Protein AF-A0A1E7QZP1-F1 (afdb_monomer_lite)

Structure (mmCIF, N/CA/C/O backbone):
data_AF-A0A1E7QZP1-F1
#
_entry.id   AF-A0A1E7QZP1-F1
#
loop_
_atom_site.group_PDB
_atom_site.id
_atom_site.type_symbol
_atom_site.label_atom_id
_atom_site.label_alt_id
_atom_site.label_comp_id
_atom_site.label_asym_id
_atom_site.label_entity_id
_atom_site.label_seq_id
_atom_site.pdbx_PDB_ins_code
_atom_site.Cartn_x
_atom_site.Cartn_y
_atom_site.Cartn_z
_atom_site.occupancy
_atom_site.B_iso_or_equiv
_atom_site.auth_seq_id
_atom_site.auth_comp_id
_atom_site.auth_asym_id
_atom_site.auth_atom_id
_atom_site.pdbx_PDB_model_num
ATOM 1 N N . MET A 1 1 ? 43.367 -5.588 -36.948 1.00 60.16 1 MET A N 1
ATOM 2 C CA . MET A 1 1 ? 42.132 -5.984 -36.232 1.00 60.16 1 MET A CA 1
ATOM 3 C C . MET A 1 1 ? 41.000 -6.011 -37.238 1.00 60.16 1 MET A C 1
ATOM 5 O O . MET A 1 1 ? 40.718 -4.982 -37.835 1.00 60.16 1 MET A O 1
ATOM 9 N N . ASN A 1 2 ? 40.414 -7.181 -37.489 1.00 71.88 2 ASN A N 1
ATOM 10 C CA . ASN A 1 2 ? 39.374 -7.328 -38.507 1.00 71.88 2 ASN A CA 1
ATOM 11 C C . ASN A 1 2 ? 38.102 -6.623 -38.034 1.00 71.88 2 ASN A C 1
ATOM 13 O O . ASN A 1 2 ? 37.642 -6.881 -36.923 1.00 71.88 2 ASN A O 1
ATOM 17 N N . LEU A 1 3 ? 37.533 -5.763 -38.878 1.00 78.38 3 LEU A N 1
ATOM 18 C CA . LEU A 1 3 ? 36.311 -5.001 -38.598 1.00 78.38 3 LEU A CA 1
ATOM 19 C C . LEU A 1 3 ? 35.171 -5.910 -38.093 1.00 78.38 3 LEU A C 1
ATOM 21 O O . LEU A 1 3 ? 34.467 -5.581 -37.145 1.00 78.38 3 LEU A O 1
ATOM 25 N N . ILE A 1 4 ? 35.082 -7.117 -38.657 1.00 83.62 4 ILE A N 1
ATOM 26 C CA . ILE A 1 4 ? 34.144 -8.182 -38.270 1.00 83.62 4 ILE A CA 1
ATOM 27 C C . ILE A 1 4 ? 34.339 -8.627 -36.810 1.00 83.62 4 ILE A C 1
ATOM 29 O O . ILE A 1 4 ? 33.367 -8.826 -36.086 1.00 83.62 4 ILE A O 1
ATOM 33 N N . GLY A 1 5 ? 35.588 -8.733 -36.350 1.00 83.50 5 GLY A N 1
ATOM 34 C CA . GLY A 1 5 ? 35.904 -9.097 -34.968 1.00 83.50 5 GLY A CA 1
ATOM 35 C C . GLY A 1 5 ? 35.477 -8.025 -33.964 1.00 83.50 5 GLY A C 1
ATOM 36 O O . GLY A 1 5 ? 35.031 -8.366 -32.875 1.00 83.50 5 GLY A O 1
ATOM 37 N N . VAL A 1 6 ? 35.539 -6.744 -34.347 1.00 85.94 6 VAL A N 1
ATOM 38 C CA . VAL A 1 6 ? 35.094 -5.621 -33.500 1.00 85.94 6 VAL A CA 1
ATOM 39 C C . VAL A 1 6 ? 33.572 -5.615 -33.332 1.00 85.94 6 VAL A C 1
ATOM 41 O O . VAL A 1 6 ? 33.075 -5.404 -32.229 1.00 85.94 6 VAL A O 1
ATOM 44 N N . PHE A 1 7 ? 32.813 -5.904 -34.392 1.00 87.94 7 PHE A N 1
ATOM 45 C CA . PHE A 1 7 ? 31.355 -6.030 -34.283 1.00 87.94 7 PHE A CA 1
ATOM 46 C C . PHE A 1 7 ? 30.940 -7.218 -33.412 1.00 87.94 7 PHE A C 1
ATOM 48 O O . PHE A 1 7 ? 30.011 -7.106 -32.611 1.00 87.94 7 PHE A O 1
ATOM 55 N N . PHE A 1 8 ? 31.653 -8.340 -33.526 1.00 90.12 8 PHE A N 1
ATOM 56 C CA . PHE A 1 8 ? 31.356 -9.537 -32.747 1.00 90.12 8 PHE A CA 1
ATOM 57 C C . PHE A 1 8 ? 31.605 -9.327 -31.246 1.00 90.12 8 PHE A C 1
ATOM 59 O O . PHE A 1 8 ? 30.784 -9.732 -30.421 1.00 90.12 8 PHE A O 1
ATOM 66 N N . THR A 1 9 ? 32.686 -8.631 -30.873 1.00 88.00 9 THR A N 1
ATOM 67 C CA . THR A 1 9 ? 32.951 -8.297 -29.465 1.00 88.00 9 THR A CA 1
ATOM 68 C C . THR A 1 9 ? 31.942 -7.295 -28.905 1.00 88.00 9 THR A C 1
ATOM 70 O O . THR A 1 9 ? 31.503 -7.461 -27.766 1.00 88.00 9 THR A O 1
ATOM 73 N N . LEU A 1 10 ? 31.508 -6.308 -29.698 1.00 89.44 10 LEU A N 1
ATOM 74 C CA . LEU A 1 10 ? 30.481 -5.347 -29.284 1.00 89.44 10 LEU A CA 1
ATOM 75 C C . LEU A 1 10 ? 29.133 -6.036 -29.012 1.00 89.44 10 LEU A C 1
ATOM 77 O O . LEU A 1 10 ? 28.460 -5.741 -28.024 1.00 89.44 10 LEU A O 1
ATOM 81 N N . PHE A 1 11 ? 28.762 -6.991 -29.867 1.00 91.62 11 PHE A N 1
ATOM 82 C CA . PHE A 1 11 ? 27.526 -7.760 -29.734 1.00 91.62 11 PHE A CA 1
ATOM 83 C C . PHE A 1 11 ? 27.524 -8.637 -28.472 1.00 91.62 11 PHE A C 1
ATOM 85 O O . PHE A 1 11 ? 26.565 -8.611 -27.699 1.00 91.62 11 PHE A O 1
ATOM 92 N N . LEU A 1 12 ? 28.625 -9.349 -28.209 1.00 92.56 12 LEU A N 1
ATOM 93 C CA . LEU A 1 12 ? 28.804 -10.149 -26.990 1.00 92.56 12 LEU A CA 1
ATOM 94 C C . LEU A 1 12 ? 28.765 -9.291 -25.720 1.00 92.56 12 LEU A C 1
ATOM 96 O O . LEU A 1 12 ? 28.095 -9.660 -24.755 1.00 92.56 12 LEU A O 1
ATOM 100 N N . ALA A 1 13 ? 29.416 -8.125 -25.728 1.00 90.88 13 ALA A N 1
ATOM 101 C CA . ALA A 1 13 ? 29.370 -7.192 -24.604 1.00 90.88 13 ALA A CA 1
ATOM 102 C C . ALA A 1 13 ? 27.938 -6.692 -24.329 1.00 90.88 13 ALA A C 1
ATOM 104 O O . ALA A 1 13 ? 27.526 -6.602 -23.171 1.00 90.88 13 ALA A O 1
ATOM 105 N N . CYS A 1 14 ? 27.155 -6.432 -25.381 1.00 88.81 14 CYS A N 1
ATOM 106 C CA . CYS A 1 14 ? 25.761 -6.004 -25.265 1.00 88.81 14 CYS A CA 1
ATOM 107 C C . CYS A 1 14 ? 24.870 -7.102 -24.655 1.00 88.81 14 CYS A C 1
ATOM 109 O O . CYS A 1 14 ? 24.099 -6.836 -23.730 1.00 88.81 14 CYS A O 1
ATOM 111 N N . LEU A 1 15 ? 25.034 -8.356 -25.092 1.00 89.00 15 LEU A N 1
ATOM 112 C CA . LEU A 1 15 ? 24.315 -9.501 -24.522 1.00 89.00 15 LEU A CA 1
ATOM 113 C C . LEU A 1 15 ? 24.643 -9.707 -23.038 1.00 89.00 15 LEU A C 1
ATOM 115 O O . LEU A 1 15 ? 23.729 -9.881 -22.228 1.00 89.00 15 LEU A O 1
ATOM 119 N N . ILE A 1 16 ? 25.922 -9.616 -22.660 1.00 85.50 16 ILE A N 1
ATOM 120 C CA . ILE A 1 16 ? 26.353 -9.725 -21.259 1.00 85.50 16 ILE A CA 1
ATOM 121 C C . ILE A 1 16 ? 25.728 -8.608 -20.415 1.00 85.50 16 ILE A C 1
ATOM 123 O O . ILE A 1 16 ? 25.211 -8.889 -19.333 1.00 85.50 16 ILE A O 1
ATOM 127 N N . LEU A 1 17 ? 25.688 -7.369 -20.922 1.00 82.88 17 LEU A N 1
ATOM 128 C CA . LEU A 1 17 ? 25.011 -6.262 -20.243 1.00 82.88 17 LEU A CA 1
ATOM 129 C C . LEU A 1 17 ? 23.536 -6.599 -19.979 1.00 82.88 17 LEU A C 1
ATOM 131 O O . LEU A 1 17 ? 23.090 -6.554 -18.835 1.00 82.88 17 LEU A O 1
ATOM 135 N N . THR A 1 18 ? 22.784 -7.004 -21.008 1.00 79.38 18 THR A N 1
ATOM 136 C CA . THR A 1 18 ? 21.349 -7.318 -20.852 1.00 79.38 18 THR A CA 1
ATOM 137 C C . THR A 1 18 ? 21.083 -8.462 -19.870 1.00 79.38 18 THR A C 1
ATOM 139 O O . THR A 1 18 ? 20.083 -8.438 -19.152 1.00 79.38 18 THR A O 1
ATOM 142 N N . TYR A 1 19 ? 21.987 -9.442 -19.789 1.00 78.81 19 TYR A N 1
ATOM 143 C CA . TYR A 1 19 ? 21.876 -10.553 -18.849 1.00 78.81 19 TYR A CA 1
ATOM 144 C C . TYR A 1 19 ? 22.140 -10.121 -17.399 1.00 78.81 19 TYR A C 1
ATOM 146 O O . TYR A 1 19 ? 21.420 -10.543 -16.494 1.00 78.81 19 TYR A O 1
ATOM 154 N N . LEU A 1 20 ? 23.119 -9.239 -17.167 1.00 72.19 20 LEU A N 1
ATOM 155 C CA . LEU A 1 20 ? 23.426 -8.711 -15.831 1.00 72.19 20 LEU A CA 1
ATOM 156 C C . LEU A 1 20 ? 22.312 -7.808 -15.277 1.00 72.19 20 LEU A C 1
ATOM 158 O O . LEU A 1 20 ? 22.075 -7.801 -14.071 1.00 72.19 20 LEU A O 1
ATOM 162 N N . PHE A 1 21 ? 21.581 -7.103 -16.144 1.00 67.56 21 PHE A N 1
ATOM 163 C CA . PHE A 1 21 ? 20.418 -6.295 -15.758 1.00 67.56 21 PHE A CA 1
ATOM 164 C C . PHE A 1 21 ? 19.115 -7.101 -15.606 1.00 67.56 21 PHE A C 1
ATOM 166 O O . PHE A 1 21 ? 18.061 -6.514 -15.355 1.00 67.56 21 PHE A O 1
ATOM 173 N N . LYS A 1 22 ? 19.145 -8.439 -15.722 1.00 59.75 22 LYS A N 1
ATOM 174 C CA . LYS A 1 22 ? 17.952 -9.285 -15.576 1.00 59.75 22 LYS A CA 1
ATOM 175 C C . LYS A 1 22 ? 17.524 -9.354 -14.099 1.00 59.75 22 LYS A C 1
ATOM 177 O O . LYS A 1 22 ? 17.975 -10.178 -13.310 1.00 59.75 22 LYS A O 1
ATOM 182 N N . ASP A 1 23 ? 16.659 -8.408 -13.753 1.00 55.34 23 ASP A N 1
ATOM 183 C CA . ASP A 1 23 ? 16.071 -8.081 -12.455 1.00 55.34 23 ASP A CA 1
ATOM 184 C C . ASP A 1 23 ? 15.830 -9.2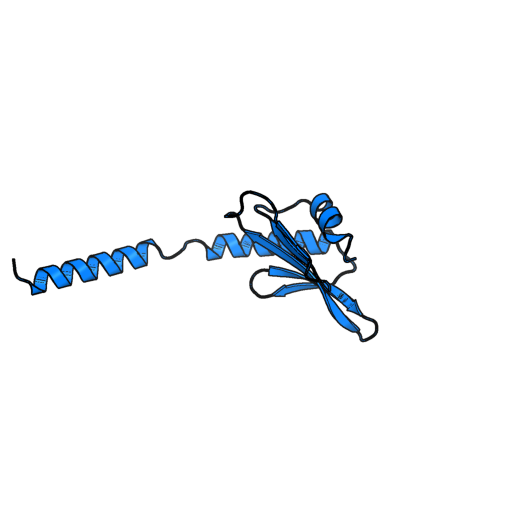58 -11.478 1.00 55.34 23 ASP A C 1
ATOM 186 O O . ASP A 1 23 ? 14.919 -10.071 -11.651 1.00 55.34 23 ASP A O 1
ATOM 190 N N . LYS A 1 24 ? 16.501 -9.220 -10.314 1.00 52.94 24 LYS A N 1
ATOM 191 C CA . LYS A 1 24 ? 16.146 -9.968 -9.079 1.00 52.94 24 LYS A CA 1
ATOM 192 C C . LYS A 1 24 ? 14.850 -9.463 -8.402 1.00 52.94 24 LYS A C 1
ATOM 194 O O . LYS A 1 24 ? 14.578 -9.748 -7.237 1.00 52.94 24 LYS A O 1
ATOM 199 N N . LYS A 1 25 ? 14.050 -8.661 -9.105 1.00 53.19 25 LYS A N 1
ATOM 200 C CA . LYS A 1 25 ? 13.024 -7.771 -8.541 1.00 53.19 25 LYS A CA 1
ATOM 201 C C . LYS A 1 25 ? 11.673 -8.447 -8.299 1.00 53.19 25 LYS A C 1
ATOM 203 O O . LYS A 1 25 ? 10.943 -8.043 -7.397 1.00 53.19 25 LYS A O 1
ATOM 208 N N . LYS A 1 26 ? 11.342 -9.491 -9.069 1.00 52.91 26 LYS A N 1
ATOM 209 C CA . LYS A 1 26 ? 10.029 -10.162 -8.994 1.00 52.91 26 LYS A CA 1
ATOM 210 C C . LYS A 1 26 ? 9.779 -10.872 -7.658 1.00 52.91 26 LYS A C 1
ATOM 212 O O . LYS A 1 26 ? 8.677 -10.771 -7.132 1.00 52.91 26 LYS A O 1
ATOM 217 N N . ILE A 1 27 ? 10.793 -11.526 -7.085 1.00 53.47 27 ILE A N 1
ATOM 218 C CA . ILE A 1 27 ? 10.633 -12.330 -5.858 1.00 53.47 27 ILE A CA 1
ATOM 219 C C . ILE A 1 27 ? 10.352 -11.439 -4.635 1.00 53.47 27 ILE A C 1
ATOM 221 O O . ILE A 1 27 ? 9.421 -11.705 -3.879 1.00 53.47 27 ILE A O 1
ATOM 225 N N . ASN A 1 28 ? 11.093 -10.335 -4.472 1.00 58.09 28 ASN A N 1
ATOM 226 C CA . ASN A 1 28 ? 10.876 -9.398 -3.359 1.00 58.09 28 ASN A CA 1
ATOM 227 C C . ASN A 1 28 ? 9.525 -8.676 -3.449 1.00 58.09 28 ASN A C 1
ATOM 229 O O . ASN A 1 28 ? 8.865 -8.471 -2.432 1.00 58.09 28 ASN A O 1
ATOM 233 N N . LYS A 1 29 ? 9.101 -8.324 -4.666 1.00 60.09 29 LYS A N 1
ATOM 234 C CA . LYS A 1 29 ? 7.827 -7.642 -4.911 1.00 60.09 29 LYS A CA 1
ATOM 235 C C . LYS A 1 29 ? 6.624 -8.523 -4.556 1.00 60.09 29 LYS A C 1
ATOM 237 O O . LYS A 1 29 ? 5.714 -8.081 -3.865 1.00 60.09 29 LYS A O 1
ATOM 242 N N . GLN A 1 30 ? 6.664 -9.800 -4.933 1.00 58.16 30 GLN A N 1
ATOM 243 C CA . GLN A 1 30 ? 5.586 -10.739 -4.625 1.00 58.16 30 GLN A CA 1
ATOM 244 C C . GLN A 1 30 ? 5.417 -10.963 -3.111 1.00 58.16 30 GLN A C 1
ATOM 246 O O . GLN A 1 30 ? 4.293 -11.006 -2.613 1.00 58.16 30 GLN A O 1
ATOM 251 N N . TYR A 1 31 ? 6.518 -11.062 -2.357 1.00 58.56 31 TYR A N 1
ATOM 252 C CA . TYR A 1 31 ? 6.449 -11.203 -0.899 1.00 58.56 31 TYR A CA 1
ATOM 253 C C . TYR A 1 31 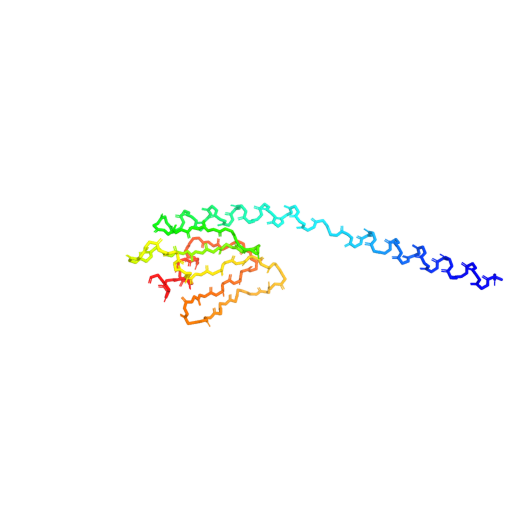? 5.896 -9.938 -0.225 1.00 58.56 31 TYR A C 1
ATOM 255 O O . TYR A 1 31 ? 5.072 -10.034 0.692 1.00 58.56 31 TYR A O 1
ATOM 263 N N . SER A 1 32 ? 6.286 -8.749 -0.708 1.00 65.81 32 SER A N 1
ATOM 264 C CA . SER A 1 32 ? 5.696 -7.502 -0.221 1.00 65.81 32 SER A CA 1
ATOM 265 C C . SER A 1 32 ? 4.195 -7.452 -0.497 1.00 65.81 32 SER A C 1
ATOM 267 O O . SER A 1 32 ? 3.442 -7.156 0.429 1.00 65.81 32 SER A O 1
ATOM 269 N N . ASP A 1 33 ? 3.740 -7.842 -1.689 1.00 68.19 33 ASP A N 1
ATOM 270 C CA . ASP A 1 33 ? 2.324 -7.795 -2.086 1.00 68.19 33 ASP A CA 1
ATOM 271 C C . ASP A 1 33 ? 1.439 -8.684 -1.196 1.00 68.19 33 ASP A C 1
ATOM 273 O O . ASP A 1 33 ? 0.408 -8.230 -0.691 1.00 68.19 33 ASP A O 1
ATOM 277 N N . ILE A 1 34 ? 1.897 -9.901 -0.872 1.00 74.81 34 ILE A N 1
ATOM 278 C CA . ILE A 1 34 ? 1.215 -10.799 0.079 1.00 74.81 34 ILE A CA 1
ATOM 279 C C . ILE A 1 34 ? 1.100 -10.148 1.467 1.00 74.81 34 ILE A C 1
ATOM 281 O O . ILE A 1 34 ? 0.057 -10.238 2.123 1.00 74.81 34 ILE A O 1
ATOM 285 N N . SER A 1 35 ? 2.167 -9.493 1.932 1.00 84.50 35 SER A N 1
ATOM 286 C CA . SER A 1 35 ? 2.189 -8.854 3.253 1.00 84.50 35 SER A CA 1
ATOM 287 C C . SER A 1 35 ? 1.261 -7.634 3.333 1.00 84.50 35 SER A C 1
ATOM 289 O O . SER A 1 35 ? 0.537 -7.475 4.319 1.00 84.50 35 SER A O 1
ATOM 291 N N . ILE A 1 36 ? 1.202 -6.822 2.272 1.00 90.88 36 ILE A N 1
ATOM 292 C CA . ILE A 1 36 ? 0.327 -5.646 2.188 1.00 90.88 36 ILE A CA 1
ATOM 293 C C . ILE A 1 36 ? -1.126 -6.087 2.108 1.00 90.88 36 ILE A C 1
ATOM 295 O O . ILE A 1 36 ? -1.956 -5.557 2.839 1.00 90.88 36 ILE A O 1
ATOM 299 N N . LYS A 1 37 ? -1.451 -7.082 1.277 1.00 93.38 37 LYS A N 1
ATOM 300 C CA . LYS A 1 37 ? -2.822 -7.588 1.172 1.00 93.38 37 LYS A CA 1
ATOM 301 C C . LYS A 1 37 ? -3.372 -8.027 2.521 1.00 93.38 37 LYS A C 1
ATOM 303 O O . LYS A 1 37 ? -4.464 -7.606 2.894 1.00 93.38 37 LYS A O 1
ATOM 308 N N . LYS A 1 38 ? -2.601 -8.820 3.274 1.00 94.19 38 LYS A N 1
ATOM 309 C CA . LYS A 1 38 ? -2.982 -9.257 4.627 1.00 94.19 38 LYS A CA 1
ATOM 310 C C . LYS A 1 38 ? -3.196 -8.073 5.567 1.00 94.19 38 LYS A C 1
ATOM 312 O O . LYS A 1 38 ? -4.153 -8.068 6.340 1.00 94.19 38 LYS A O 1
ATOM 317 N N . LEU A 1 39 ? -2.330 -7.061 5.498 1.00 95.12 39 LEU A N 1
ATOM 318 C CA . LEU A 1 39 ? -2.483 -5.837 6.280 1.00 95.12 39 LEU A CA 1
ATOM 319 C C . LEU A 1 39 ? -3.781 -5.099 5.921 1.00 95.12 39 LEU A C 1
ATOM 321 O O . LEU A 1 39 ? -4.522 -4.722 6.826 1.00 95.12 39 LEU A O 1
ATOM 325 N N . VAL A 1 40 ? -4.073 -4.913 4.633 1.00 95.62 40 VAL A N 1
ATOM 326 C CA . VAL A 1 40 ? -5.280 -4.221 4.152 1.00 95.62 40 VAL A CA 1
ATOM 327 C C . VAL A 1 40 ? -6.539 -4.989 4.558 1.00 95.62 40 VAL A C 1
ATOM 329 O O . VAL A 1 40 ? -7.437 -4.391 5.142 1.00 95.62 40 VAL A O 1
ATOM 332 N N . GLN A 1 41 ? -6.565 -6.313 4.376 1.00 95.94 41 GLN A N 1
ATOM 333 C CA . GLN A 1 41 ? -7.661 -7.186 4.824 1.00 95.94 41 GLN A CA 1
ATOM 334 C C . GLN A 1 41 ? -7.913 -7.077 6.331 1.00 95.94 41 GLN A C 1
ATOM 336 O O . GLN A 1 41 ? -9.050 -6.926 6.765 1.00 95.94 41 GLN A O 1
ATOM 341 N N . LYS A 1 42 ? -6.850 -7.094 7.146 1.00 95.94 42 LYS A N 1
ATOM 342 C CA . LYS A 1 42 ? -6.967 -6.929 8.602 1.00 95.94 42 LYS A CA 1
ATOM 343 C C . LYS A 1 42 ? -7.427 -5.522 8.996 1.00 95.94 42 LYS A C 1
ATOM 345 O O . LYS A 1 42 ? -8.079 -5.348 10.022 1.00 95.94 42 LYS A O 1
ATOM 350 N N . THR A 1 43 ? -7.045 -4.514 8.217 1.00 96.12 43 THR A N 1
ATOM 351 C CA . THR A 1 43 ? -7.367 -3.108 8.491 1.00 96.12 43 THR A CA 1
ATOM 352 C C . THR A 1 43 ? -8.822 -2.784 8.144 1.00 96.12 43 THR A C 1
ATOM 354 O O . THR A 1 43 ? -9.451 -2.023 8.884 1.00 96.12 43 THR A O 1
ATOM 357 N N . PHE A 1 44 ? -9.353 -3.391 7.078 1.00 95.50 44 PHE A N 1
ATOM 358 C CA . PHE A 1 44 ? -10.695 -3.166 6.536 1.00 95.50 44 PHE A CA 1
ATOM 359 C C . PHE A 1 44 ? -11.460 -4.496 6.375 1.00 95.50 44 PHE A C 1
ATOM 361 O O . PHE A 1 44 ? -11.679 -4.949 5.253 1.00 95.50 44 PHE A O 1
ATOM 368 N N . PRO A 1 45 ? -11.884 -5.140 7.478 1.00 94.38 45 PRO A N 1
ATOM 369 C CA . PRO A 1 45 ? -12.478 -6.481 7.437 1.00 94.38 45 PRO A CA 1
ATOM 370 C C . PRO A 1 45 ? -13.829 -6.551 6.707 1.00 94.38 45 PRO A C 1
ATOM 372 O O . PRO A 1 45 ? -14.179 -7.602 6.184 1.00 94.38 45 PRO A O 1
ATOM 375 N N . ASN A 1 46 ? -14.566 -5.439 6.639 1.00 93.00 46 ASN A N 1
ATOM 376 C CA . ASN A 1 46 ? -15.878 -5.365 5.980 1.00 93.00 46 ASN A CA 1
ATOM 377 C C . ASN A 1 46 ? -15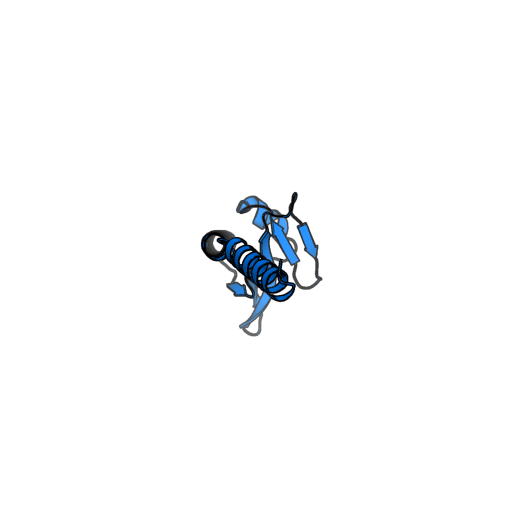.789 -5.068 4.473 1.00 93.00 46 ASN A C 1
ATOM 379 O O . ASN A 1 46 ? -16.806 -4.829 3.834 1.00 93.00 46 ASN A O 1
ATOM 383 N N . HIS A 1 47 ? -14.579 -5.032 3.915 1.00 95.19 47 HIS A N 1
ATOM 384 C CA . HIS A 1 47 ? -14.334 -4.651 2.530 1.00 95.19 47 HIS A CA 1
ATOM 385 C C . HIS A 1 47 ? -13.728 -5.811 1.751 1.00 95.19 47 HIS A C 1
ATOM 387 O O . HIS A 1 47 ? -13.021 -6.667 2.288 1.00 95.19 47 HIS A O 1
ATOM 393 N N . VAL A 1 48 ? -13.956 -5.810 0.443 1.00 94.94 48 VAL A N 1
ATOM 394 C CA . VAL A 1 48 ? -13.373 -6.801 -0.453 1.00 94.94 48 VAL A CA 1
ATOM 395 C C . VAL A 1 48 ? -11.989 -6.333 -0.884 1.00 94.94 48 VAL A C 1
ATOM 397 O O . VAL A 1 48 ? -11.831 -5.262 -1.458 1.00 94.94 48 VAL A O 1
ATOM 400 N N . VAL A 1 49 ? -10.972 -7.158 -0.632 1.00 95.19 49 VAL A N 1
ATOM 401 C CA . VAL A 1 49 ? -9.579 -6.861 -0.995 1.00 95.19 49 VAL A CA 1
ATOM 402 C C . VAL A 1 49 ? -9.113 -7.810 -2.093 1.00 95.19 49 VAL A C 1
ATOM 404 O O . VAL A 1 49 ? -9.106 -9.030 -1.903 1.00 95.19 49 VAL A O 1
ATOM 407 N N . ARG A 1 50 ? -8.694 -7.263 -3.236 1.00 92.19 50 ARG A N 1
ATOM 408 C CA . ARG A 1 50 ? -8.231 -8.023 -4.409 1.00 92.19 50 ARG A CA 1
ATOM 409 C C . ARG A 1 50 ? -6.843 -7.573 -4.849 1.00 92.19 50 ARG A C 1
ATOM 411 O O . ARG A 1 50 ? -6.422 -6.460 -4.568 1.00 92.19 50 ARG A O 1
ATOM 418 N N . GLU A 1 51 ? -6.138 -8.440 -5.561 1.00 90.50 51 GLU A N 1
ATOM 419 C CA . GLU A 1 51 ? -4.912 -8.075 -6.277 1.00 90.50 51 GLU A CA 1
ATOM 420 C C . GLU A 1 51 ? -5.267 -7.824 -7.745 1.00 90.50 51 GLU A C 1
ATOM 422 O O . GLU A 1 51 ? -5.936 -8.651 -8.364 1.00 90.50 51 GLU A O 1
ATOM 427 N N . LYS A 1 52 ? -4.848 -6.686 -8.302 1.00 85.81 52 LYS A N 1
ATOM 428 C CA . LYS A 1 52 ? -5.073 -6.326 -9.711 1.00 85.81 52 LYS A CA 1
ATOM 429 C C . LYS A 1 52 ? -3.881 -5.517 -10.207 1.00 85.81 52 LYS A C 1
ATOM 431 O O . LYS A 1 52 ? -3.521 -4.528 -9.580 1.00 85.81 52 LYS A O 1
ATOM 436 N N . ASN A 1 53 ? -3.269 -5.926 -11.320 1.00 84.69 53 ASN A N 1
ATOM 437 C CA . ASN A 1 53 ? -2.144 -5.216 -11.951 1.00 84.69 53 ASN A CA 1
ATOM 438 C C . ASN A 1 53 ? -1.014 -4.834 -10.969 1.00 84.69 53 ASN A C 1
ATOM 440 O O . ASN A 1 53 ? -0.546 -3.696 -10.979 1.00 84.69 53 ASN A O 1
ATOM 444 N N . GLU A 1 54 ? -0.599 -5.777 -10.114 1.00 82.44 54 GLU A N 1
ATOM 445 C CA . GLU A 1 54 ? 0.450 -5.573 -9.092 1.00 82.44 54 GLU A CA 1
ATOM 446 C C . GLU A 1 54 ? 0.107 -4.498 -8.038 1.00 82.44 54 GLU A C 1
ATOM 448 O O . GLU A 1 54 ? 0.987 -3.830 -7.492 1.00 82.44 54 GLU A O 1
ATOM 453 N N . GLN A 1 55 ? -1.184 -4.293 -7.779 1.00 90.69 55 GLN A N 1
ATOM 454 C CA . GLN A 1 55 ? -1.701 -3.375 -6.767 1.00 90.69 55 GLN A CA 1
ATOM 455 C C . GLN A 1 55 ? -2.742 -4.087 -5.907 1.00 90.69 55 GLN A C 1
ATOM 457 O O . GLN A 1 55 ? -3.418 -5.017 -6.360 1.00 90.69 55 GLN A O 1
ATOM 462 N N . ILE A 1 56 ? -2.890 -3.625 -4.668 1.00 94.81 56 ILE A N 1
ATOM 463 C CA . ILE A 1 56 ? -3.942 -4.086 -3.767 1.00 94.81 56 ILE A CA 1
ATOM 464 C C . ILE A 1 56 ? -5.145 -3.164 -3.922 1.00 94.81 56 ILE A C 1
ATOM 466 O O . ILE A 1 56 ? -5.085 -1.984 -3.595 1.00 94.81 56 ILE A O 1
ATOM 470 N N . MET A 1 57 ? -6.237 -3.709 -4.431 1.00 95.06 57 MET A N 1
ATOM 471 C CA . MET A 1 57 ? -7.495 -3.010 -4.635 1.00 95.06 57 MET A CA 1
ATOM 472 C C . MET A 1 57 ? -8.417 -3.250 -3.438 1.00 95.06 57 MET A C 1
ATOM 474 O O . MET A 1 57 ? -8.675 -4.398 -3.073 1.00 95.06 57 MET A O 1
ATOM 478 N N . LEU A 1 58 ? -8.902 -2.167 -2.839 1.00 96.56 58 LEU A N 1
ATOM 479 C CA . LEU A 1 58 ? -9.926 -2.152 -1.802 1.00 96.56 58 LEU A CA 1
ATOM 480 C C . LEU A 1 58 ? -11.265 -1.778 -2.439 1.00 96.56 58 LEU A C 1
ATOM 482 O O . LEU A 1 58 ? -11.367 -0.748 -3.109 1.00 96.56 58 LEU A O 1
ATOM 486 N N . CYS A 1 59 ? -12.276 -2.605 -2.206 1.00 95.25 59 CYS A N 1
ATOM 487 C CA . CYS A 1 59 ? -13.615 -2.440 -2.747 1.00 95.25 59 CYS A CA 1
ATOM 488 C C . CYS A 1 59 ? -14.675 -2.498 -1.648 1.00 95.25 59 CYS A C 1
ATOM 490 O O . CYS A 1 59 ? -14.545 -3.250 -0.680 1.00 95.25 59 CYS A O 1
ATOM 492 N N . GLU A 1 60 ? -15.761 -1.775 -1.869 1.00 94.25 60 GLU A N 1
ATOM 493 C CA . GLU A 1 60 ? -17.041 -1.972 -1.193 1.00 94.25 60 GLU A CA 1
ATOM 494 C C . GLU A 1 60 ? -17.970 -2.793 -2.095 1.00 94.25 60 GLU A C 1
ATOM 496 O O . GLU A 1 60 ? -17.795 -2.813 -3.314 1.00 94.25 60 GLU A O 1
ATOM 501 N N . ILE A 1 61 ? -18.933 -3.500 -1.509 1.00 91.94 61 ILE A N 1
ATOM 502 C CA . ILE A 1 61 ? -20.003 -4.159 -2.260 1.00 91.94 61 ILE A CA 1
ATOM 503 C C . ILE A 1 61 ? -21.209 -3.226 -2.279 1.00 91.94 61 ILE A C 1
ATOM 505 O O . ILE A 1 61 ? -21.698 -2.833 -1.223 1.00 91.94 61 ILE A O 1
ATOM 509 N N . ASP A 1 62 ? -21.672 -2.857 -3.470 1.00 88.56 62 ASP A N 1
ATOM 510 C CA . ASP A 1 62 ? -22.813 -1.962 -3.616 1.00 88.56 62 ASP A CA 1
ATOM 511 C C . ASP A 1 62 ? -24.169 -2.684 -3.446 1.00 88.56 62 ASP A C 1
ATOM 513 O O . ASP A 1 62 ? -24.257 -3.898 -3.247 1.00 88.56 62 ASP A O 1
ATOM 517 N N . HIS A 1 63 ? -25.261 -1.925 -3.562 1.00 88.62 63 HIS A N 1
ATOM 518 C CA . HIS A 1 63 ? -26.637 -2.434 -3.485 1.00 88.62 63 HIS A CA 1
ATOM 519 C C . HIS A 1 63 ? -27.002 -3.456 -4.581 1.00 88.62 63 HIS A C 1
ATOM 521 O O . HIS A 1 63 ? -28.036 -4.114 -4.476 1.00 88.62 63 HIS A O 1
ATOM 527 N N . ARG A 1 64 ? -26.186 -3.584 -5.634 1.00 91.94 64 ARG A N 1
ATOM 528 C CA . ARG A 1 64 ? -26.335 -4.548 -6.736 1.00 91.94 64 ARG A CA 1
ATOM 529 C C . ARG A 1 64 ? -25.407 -5.748 -6.579 1.00 91.94 64 ARG A C 1
ATOM 531 O O . ARG A 1 64 ? -25.359 -6.599 -7.463 1.00 91.94 64 ARG A O 1
ATOM 538 N N . ASN A 1 65 ? -24.712 -5.839 -5.446 1.00 89.00 65 ASN A N 1
ATOM 539 C CA . ASN A 1 65 ? -23.700 -6.844 -5.165 1.00 89.00 65 ASN A CA 1
ATOM 540 C C . ASN A 1 65 ? -22.471 -6.748 -6.097 1.00 89.00 65 ASN A C 1
ATOM 542 O O . ASN A 1 65 ? -21.744 -7.727 -6.287 1.00 89.00 65 ASN A O 1
ATOM 546 N N . GLU A 1 66 ? -22.227 -5.570 -6.679 1.00 90.19 66 GLU A N 1
ATOM 547 C CA . GLU A 1 66 ? -21.075 -5.287 -7.528 1.00 90.19 66 GLU A CA 1
ATOM 548 C C . GLU A 1 66 ? -19.935 -4.650 -6.715 1.00 90.19 66 GLU A C 1
ATOM 550 O O . GLU A 1 66 ? -20.169 -3.823 -5.828 1.00 90.19 66 GLU A O 1
ATOM 555 N N . PRO A 1 67 ? -18.670 -5.023 -6.984 1.00 90.06 67 PRO A N 1
ATOM 556 C CA . PRO A 1 67 ? -17.529 -4.430 -6.306 1.00 90.06 67 PRO A CA 1
ATOM 557 C C . PRO A 1 67 ? -17.283 -3.004 -6.811 1.00 90.06 67 PRO A C 1
ATOM 559 O O . PRO A 1 67 ? -16.787 -2.801 -7.920 1.00 90.06 67 PRO A O 1
ATOM 562 N N . ARG A 1 68 ? -17.553 -2.016 -5.961 1.00 93.38 68 ARG A N 1
ATOM 563 C CA . ARG A 1 68 ? -17.193 -0.617 -6.180 1.00 93.38 68 ARG A CA 1
ATOM 564 C C . ARG A 1 68 ? -15.774 -0.358 -5.685 1.00 93.38 68 ARG A C 1
ATOM 566 O O . ARG A 1 68 ? -15.441 -0.619 -4.532 1.00 93.38 68 ARG A O 1
ATOM 573 N N . GLU A 1 69 ? -14.924 0.160 -6.561 1.00 94.62 69 GLU A N 1
ATOM 574 C CA . GLU A 1 69 ? -13.524 0.466 -6.258 1.00 94.62 69 GLU A CA 1
ATOM 575 C C . GLU A 1 69 ? -13.428 1.692 -5.331 1.00 94.62 69 GLU A C 1
ATOM 577 O O . GLU A 1 69 ? -13.973 2.744 -5.652 1.00 94.62 69 GLU A O 1
ATOM 582 N N . LEU A 1 70 ? -12.727 1.563 -4.196 1.00 95.62 70 LEU A N 1
ATOM 583 C CA . LEU A 1 70 ? -12.503 2.660 -3.241 1.00 95.62 70 LEU A CA 1
ATOM 584 C C . LEU A 1 70 ? -11.055 3.154 -3.257 1.00 95.62 70 LEU A C 1
ATOM 586 O O . LEU A 1 70 ? -10.789 4.358 -3.247 1.00 95.62 70 LEU A O 1
ATOM 590 N N . ALA A 1 71 ? -10.097 2.223 -3.267 1.00 96.75 71 ALA A N 1
ATOM 591 C CA . ALA A 1 71 ? -8.681 2.558 -3.232 1.00 96.75 71 ALA A CA 1
ATOM 592 C C . ALA A 1 71 ? -7.814 1.522 -3.950 1.00 96.75 71 ALA A C 1
ATOM 594 O O . ALA A 1 71 ? -8.023 0.316 -3.829 1.00 96.75 71 ALA A O 1
ATOM 595 N N . PHE A 1 72 ? -6.777 2.006 -4.623 1.00 96.06 72 PHE A N 1
ATOM 596 C CA . PHE A 1 72 ? -5.666 1.211 -5.128 1.00 96.06 72 PHE A CA 1
ATOM 597 C C . PHE A 1 72 ? -4.423 1.511 -4.301 1.00 96.06 72 PHE A C 1
ATOM 599 O O . PHE A 1 72 ? -3.989 2.656 -4.212 1.00 96.06 72 PHE A O 1
ATOM 606 N N . ILE A 1 73 ? -3.847 0.484 -3.688 1.00 95.50 73 ILE A N 1
ATOM 607 C CA . ILE A 1 73 ? -2.714 0.588 -2.773 1.00 95.50 73 ILE A CA 1
ATOM 608 C C . ILE A 1 73 ? -1.506 -0.062 -3.435 1.00 95.50 73 ILE A C 1
ATOM 610 O O . ILE A 1 73 ? -1.530 -1.240 -3.802 1.00 95.50 73 ILE A O 1
ATOM 614 N N . ARG A 1 74 ? -0.427 0.707 -3.563 1.00 92.94 74 ARG A N 1
ATOM 615 C CA . ARG A 1 74 ? 0.823 0.278 -4.189 1.00 92.94 74 ARG A CA 1
ATOM 616 C C . ARG A 1 74 ? 2.002 0.562 -3.275 1.00 92.94 74 ARG A C 1
ATOM 618 O O . ARG A 1 74 ? 2.083 1.637 -2.687 1.00 92.94 74 ARG A O 1
ATOM 625 N N . ILE A 1 75 ? 2.967 -0.357 -3.235 1.00 91.50 75 ILE A N 1
ATOM 626 C CA . ILE A 1 75 ? 4.291 -0.079 -2.671 1.00 91.50 75 ILE A CA 1
ATOM 627 C C . ILE A 1 75 ? 5.280 0.176 -3.799 1.00 91.50 75 ILE A C 1
ATOM 629 O O . ILE A 1 75 ? 5.421 -0.622 -4.727 1.00 91.50 75 ILE A O 1
ATOM 633 N N . ASN A 1 76 ? 5.957 1.316 -3.733 1.00 90.00 76 ASN A N 1
ATOM 634 C CA . ASN A 1 76 ? 6.969 1.704 -4.694 1.00 90.00 76 ASN A CA 1
ATOM 635 C C . ASN A 1 76 ? 8.183 2.324 -3.981 1.00 90.00 76 ASN A C 1
ATOM 637 O O . ASN A 1 76 ? 8.164 3.521 -3.696 1.00 90.00 76 ASN A O 1
ATOM 641 N N . PRO A 1 77 ? 9.263 1.557 -3.747 1.00 87.88 77 PRO A N 1
ATOM 642 C CA . PRO A 1 77 ? 10.430 2.038 -3.005 1.00 87.88 77 PRO A CA 1
ATOM 643 C C . PRO A 1 77 ? 11.239 3.119 -3.738 1.00 87.88 77 PRO A C 1
ATOM 645 O O . PRO A 1 77 ? 12.133 3.710 -3.143 1.00 87.88 77 PRO A O 1
ATOM 648 N N . TYR A 1 78 ? 10.946 3.398 -5.014 1.00 89.56 78 TYR A N 1
ATOM 649 C CA . TYR A 1 78 ? 11.571 4.505 -5.747 1.00 89.56 78 TYR A CA 1
ATOM 650 C C . TYR A 1 78 ? 11.024 5.878 -5.345 1.00 89.56 78 TYR A C 1
ATOM 652 O O . TYR A 1 78 ? 11.646 6.898 -5.636 1.00 89.56 78 TYR A O 1
ATOM 660 N N . PHE A 1 79 ? 9.862 5.920 -4.693 1.00 86.38 79 PHE A N 1
ATOM 661 C CA . PHE A 1 79 ? 9.280 7.160 -4.204 1.00 86.38 79 PHE A CA 1
ATOM 662 C C . PHE A 1 79 ? 9.955 7.560 -2.891 1.00 86.38 79 PHE A C 1
ATOM 664 O O . PHE A 1 79 ? 10.239 6.717 -2.046 1.00 86.38 79 PHE A O 1
ATOM 671 N N . LYS A 1 80 ? 10.213 8.859 -2.703 1.00 89.62 80 LYS A N 1
ATOM 672 C CA . LYS A 1 80 ? 10.790 9.373 -1.447 1.00 89.62 80 LYS A CA 1
ATOM 673 C C . LYS A 1 80 ? 9.734 9.530 -0.353 1.00 89.62 80 LYS A C 1
ATOM 675 O O . LYS A 1 80 ? 10.005 9.276 0.816 1.00 89.62 80 LYS A O 1
ATOM 680 N N . THR A 1 81 ? 8.530 9.937 -0.738 1.00 92.94 81 THR A N 1
ATOM 681 C CA . THR A 1 81 ? 7.386 10.164 0.150 1.00 92.94 81 THR A CA 1
ATOM 682 C C . THR A 1 81 ? 6.160 9.455 -0.400 1.00 92.94 81 THR A C 1
ATOM 684 O O . THR A 1 81 ? 6.119 9.108 -1.580 1.00 92.94 81 THR A O 1
ATOM 687 N N . LYS A 1 82 ? 5.154 9.234 0.451 1.00 95.19 82 LYS A N 1
ATOM 688 C CA . LYS A 1 82 ? 3.867 8.727 -0.028 1.00 95.19 82 LYS A CA 1
ATOM 689 C C . LYS A 1 82 ? 3.196 9.736 -0.957 1.00 95.19 82 LYS A C 1
ATOM 691 O O . LYS A 1 82 ? 3.363 10.943 -0.786 1.00 95.19 82 LYS A O 1
ATOM 696 N N . GLU A 1 83 ? 2.419 9.221 -1.892 1.00 96.38 83 GLU A N 1
ATOM 697 C CA . GLU A 1 83 ? 1.607 9.988 -2.826 1.00 96.38 83 GLU A CA 1
ATOM 698 C C . GLU A 1 83 ? 0.171 9.466 -2.763 1.00 96.38 83 GLU A C 1
ATOM 700 O O . GLU A 1 83 ? -0.055 8.254 -2.793 1.00 96.38 83 GLU A O 1
ATOM 705 N N . ILE A 1 84 ? -0.794 10.378 -2.661 1.00 96.31 84 ILE A N 1
ATOM 706 C CA . ILE A 1 84 ? -2.222 10.061 -2.671 1.00 96.31 84 ILE A CA 1
ATOM 707 C C . ILE A 1 84 ? -2.851 10.865 -3.801 1.00 96.31 84 ILE A C 1
ATOM 709 O O . ILE A 1 84 ? -2.843 12.094 -3.771 1.00 96.31 84 ILE A O 1
ATOM 713 N N . LEU A 1 85 ? -3.383 10.166 -4.797 1.00 96.19 85 LEU A N 1
ATOM 714 C CA . LEU A 1 85 ? -4.071 10.762 -5.935 1.00 96.19 85 LEU A CA 1
ATOM 715 C C . LEU A 1 85 ? -5.562 10.477 -5.821 1.00 96.19 85 LEU A C 1
ATOM 717 O O . LEU A 1 85 ? -5.971 9.317 -5.871 1.00 96.19 85 LEU A O 1
ATOM 721 N N . ASP A 1 86 ? -6.373 11.524 -5.719 1.00 95.31 86 ASP A N 1
ATOM 722 C CA . ASP A 1 86 ? -7.825 11.394 -5.790 1.00 95.31 86 ASP A CA 1
ATOM 723 C C . ASP A 1 86 ? -8.285 11.350 -7.257 1.00 95.31 86 ASP A C 1
ATOM 725 O O . ASP A 1 86 ? -7.919 12.205 -8.065 1.00 95.31 86 ASP A O 1
ATOM 729 N N . LYS A 1 87 ? -9.059 10.322 -7.619 1.00 95.12 87 LYS A N 1
ATOM 730 C CA . LYS A 1 87 ? -9.658 10.131 -8.950 1.00 95.12 87 LYS A CA 1
ATOM 731 C C . LYS A 1 87 ? -11.179 10.321 -8.933 1.00 95.12 87 LYS A C 1
ATOM 733 O O . LYS A 1 87 ? -11.865 9.888 -9.855 1.00 95.12 87 LYS A O 1
ATOM 738 N N . GLY A 1 88 ? -11.718 10.943 -7.887 1.00 92.94 88 GLY A N 1
ATOM 739 C CA . GLY A 1 88 ? -13.148 11.140 -7.673 1.00 92.94 88 GLY A CA 1
ATOM 740 C C . GLY A 1 88 ? -13.792 9.889 -7.086 1.00 92.94 88 GLY A C 1
ATOM 741 O O . GLY A 1 88 ? -14.135 9.867 -5.905 1.00 92.94 88 GLY A O 1
ATOM 742 N N . ASN A 1 89 ? -13.894 8.824 -7.881 1.00 90.56 89 ASN A N 1
ATOM 743 C CA . ASN A 1 89 ? -14.561 7.585 -7.462 1.00 90.56 89 ASN A CA 1
ATOM 744 C C . ASN A 1 89 ? -13.706 6.717 -6.534 1.00 90.56 89 ASN A C 1
ATOM 746 O O . ASN A 1 89 ? -14.249 6.023 -5.684 1.00 90.56 89 ASN A O 1
ATOM 750 N N . PHE A 1 90 ? -12.385 6.786 -6.676 1.00 94.62 90 PHE A N 1
ATOM 751 C CA . PHE A 1 90 ? -11.420 6.044 -5.872 1.00 94.62 90 PHE A CA 1
ATOM 752 C C . PHE A 1 90 ? -10.162 6.884 -5.647 1.00 94.62 90 PHE A C 1
ATOM 754 O O . PHE A 1 90 ? -9.969 7.915 -6.296 1.00 94.62 90 PHE A O 1
ATOM 761 N N . ILE A 1 91 ? -9.279 6.431 -4.758 1.00 96.56 91 ILE A N 1
ATOM 762 C CA . ILE A 1 91 ? -7.918 6.970 -4.642 1.00 96.56 91 ILE A CA 1
ATOM 763 C C . ILE A 1 91 ? -6.859 5.986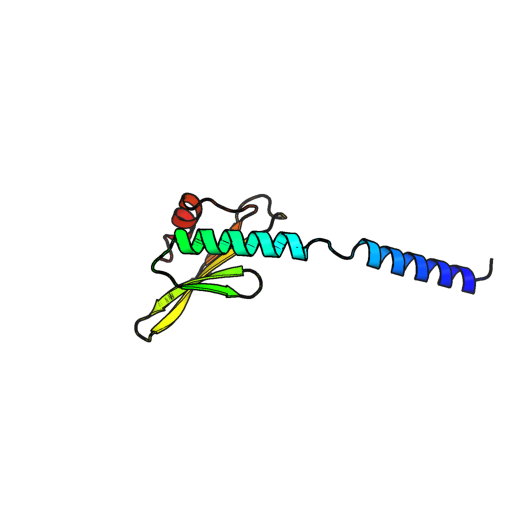 -5.127 1.00 96.56 91 ILE A C 1
ATOM 765 O O . ILE A 1 91 ? -7.050 4.772 -5.111 1.00 96.56 91 ILE A O 1
ATOM 769 N N . ILE A 1 92 ? -5.702 6.518 -5.502 1.00 96.12 92 ILE A N 1
ATOM 770 C CA . ILE A 1 92 ? -4.475 5.751 -5.695 1.00 96.12 92 ILE A CA 1
ATOM 771 C C . ILE A 1 92 ? -3.501 6.184 -4.604 1.00 96.12 92 ILE A C 1
ATOM 773 O O . ILE A 1 92 ? -3.055 7.329 -4.592 1.00 96.12 92 ILE A O 1
ATOM 777 N N . ALA A 1 93 ? -3.177 5.273 -3.693 1.00 96.19 93 ALA A N 1
ATOM 778 C CA . ALA A 1 93 ? -2.236 5.488 -2.607 1.00 96.19 93 ALA A CA 1
ATOM 779 C C . ALA A 1 93 ? -0.938 4.721 -2.893 1.00 96.19 93 ALA A C 1
ATOM 781 O O . ALA A 1 93 ? -0.890 3.488 -2.839 1.00 96.19 93 ALA A O 1
ATOM 782 N N . THR A 1 94 ? 0.127 5.458 -3.201 1.00 95.50 94 THR A N 1
ATOM 783 C CA . THR A 1 94 ? 1.464 4.905 -3.431 1.00 95.50 94 THR A CA 1
ATOM 784 C C . THR A 1 94 ? 2.344 5.187 -2.223 1.00 95.50 94 THR A C 1
ATOM 786 O O . THR A 1 94 ? 2.615 6.341 -1.896 1.00 95.50 94 THR A O 1
ATOM 789 N N . TYR A 1 95 ? 2.833 4.135 -1.571 1.00 94.62 95 TYR A N 1
ATOM 790 C CA . TYR A 1 95 ? 3.699 4.243 -0.401 1.00 94.62 95 TYR A CA 1
ATOM 791 C C . TYR A 1 95 ? 5.131 3.795 -0.722 1.00 94.62 95 TYR A C 1
ATOM 793 O O . TYR A 1 95 ? 5.322 2.808 -1.434 1.00 94.62 95 TYR A O 1
ATOM 801 N N . PRO A 1 96 ? 6.163 4.447 -0.160 1.00 92.56 96 PRO A N 1
ATOM 802 C CA . PRO A 1 96 ? 7.554 4.037 -0.361 1.00 92.56 96 PRO A CA 1
ATOM 803 C C . PRO A 1 96 ? 7.918 2.741 0.383 1.00 92.56 96 PRO A C 1
ATOM 805 O O . PRO A 1 96 ? 8.861 2.043 0.024 1.00 92.56 96 PRO A O 1
ATOM 808 N N . LYS A 1 97 ? 7.155 2.406 1.426 1.00 91.69 97 LYS A N 1
ATOM 809 C CA . LYS A 1 97 ? 7.308 1.223 2.280 1.00 91.69 97 LYS A CA 1
ATOM 810 C C . LYS A 1 97 ? 5.937 0.753 2.755 1.00 91.69 97 LYS A C 1
ATOM 812 O O . LYS A 1 97 ? 4.975 1.509 2.649 1.00 91.69 97 LYS A O 1
ATOM 817 N N . ILE A 1 98 ? 5.859 -0.454 3.315 1.00 93.12 98 ILE A N 1
ATOM 818 C CA . ILE A 1 98 ? 4.612 -0.986 3.882 1.00 93.12 98 ILE A CA 1
ATOM 819 C C . ILE A 1 98 ? 4.078 0.007 4.937 1.00 93.12 98 ILE A C 1
ATOM 821 O O . ILE A 1 98 ? 4.793 0.283 5.908 1.00 93.12 98 ILE A O 1
ATOM 825 N N . PRO A 1 99 ? 2.870 0.574 4.749 1.00 94.50 99 PRO A N 1
ATOM 826 C CA . PRO A 1 99 ? 2.290 1.520 5.694 1.00 94.50 99 PRO A CA 1
ATOM 827 C C . PRO A 1 99 ? 1.825 0.805 6.964 1.00 94.50 99 PRO A C 1
ATOM 829 O O . PRO A 1 99 ? 1.756 -0.420 7.036 1.00 94.50 99 PRO A O 1
ATOM 832 N N . THR A 1 100 ? 1.460 1.576 7.984 1.00 95.62 100 THR A N 1
ATOM 833 C CA . THR A 1 100 ? 0.783 1.020 9.166 1.00 95.62 100 THR A CA 1
ATOM 834 C C . THR A 1 100 ? -0.734 0.980 8.967 1.00 95.62 100 THR A C 1
ATOM 836 O O . THR A 1 100 ? -1.284 1.734 8.167 1.00 95.62 100 THR A O 1
ATOM 839 N N . ALA A 1 101 ? -1.446 0.166 9.753 1.00 96.06 101 ALA A N 1
ATOM 840 C CA . ALA A 1 101 ? -2.914 0.146 9.732 1.00 96.06 101 ALA A CA 1
ATOM 841 C C . ALA A 1 101 ? -3.533 1.523 10.051 1.00 96.06 101 ALA A C 1
ATOM 843 O O . ALA A 1 101 ? -4.544 1.898 9.465 1.00 96.06 101 ALA A O 1
ATOM 844 N N . LYS A 1 102 ? -2.922 2.297 10.964 1.00 96.44 102 LYS A N 1
ATOM 845 C CA . LYS A 1 102 ? -3.380 3.658 11.298 1.00 96.44 102 LYS A CA 1
ATOM 846 C C . LYS A 1 102 ? -3.221 4.610 10.115 1.00 96.44 102 LYS A C 1
ATOM 848 O O . LYS A 1 102 ? -4.117 5.401 9.846 1.00 96.44 102 LYS A O 1
ATOM 853 N N . GLU A 1 103 ? -2.091 4.517 9.420 1.00 96.12 103 GLU A N 1
ATOM 854 C CA . GLU A 1 103 ? -1.811 5.330 8.239 1.00 96.12 103 GLU A CA 1
ATOM 855 C C . GLU A 1 103 ? -2.774 5.006 7.095 1.00 96.12 103 GLU A C 1
ATOM 857 O O . GLU A 1 103 ? -3.394 5.919 6.563 1.00 96.12 103 GLU A O 1
ATOM 862 N N . LEU A 1 104 ? -2.995 3.718 6.806 1.00 96.12 104 LEU A N 1
ATOM 863 C CA . LEU A 1 104 ? -3.985 3.281 5.817 1.00 96.12 104 LEU A CA 1
ATOM 864 C C . LEU A 1 104 ? -5.383 3.821 6.126 1.00 96.12 104 LEU A C 1
ATOM 866 O O . LEU A 1 104 ? -6.032 4.368 5.244 1.00 96.12 104 LEU A O 1
ATOM 870 N N . LYS A 1 105 ? -5.845 3.698 7.378 1.00 96.06 105 LYS A N 1
ATOM 871 C CA . LYS A 1 105 ? -7.160 4.221 7.778 1.00 96.06 105 LYS A CA 1
ATOM 872 C C . LYS A 1 105 ? -7.250 5.723 7.562 1.00 96.06 105 LYS A C 1
ATOM 874 O O . LYS A 1 105 ? -8.201 6.174 6.941 1.00 96.06 105 LYS A O 1
ATOM 879 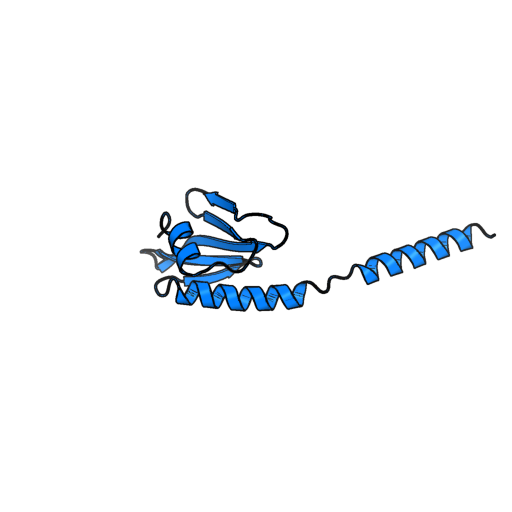N N . LYS A 1 106 ? -6.256 6.481 8.031 1.00 96.50 106 LYS A N 1
ATOM 880 C CA . LYS A 1 106 ? -6.229 7.941 7.883 1.00 96.50 106 LYS A CA 1
ATOM 881 C C . LYS A 1 106 ? -6.262 8.368 6.415 1.00 96.50 106 LYS A C 1
ATOM 883 O O . LYS A 1 106 ? -6.956 9.317 6.079 1.00 96.50 106 LYS A O 1
ATOM 888 N N . ASP A 1 107 ? -5.507 7.687 5.563 1.00 95.06 107 ASP A N 1
ATOM 889 C CA . ASP A 1 107 ? -5.372 8.066 4.159 1.00 95.06 107 ASP A CA 1
ATOM 890 C C . ASP A 1 107 ? -6.605 7.652 3.326 1.00 95.06 107 ASP A C 1
ATOM 892 O O . ASP A 1 107 ? -6.950 8.337 2.366 1.00 95.06 107 ASP A O 1
ATOM 896 N N . ILE A 1 108 ? -7.291 6.562 3.699 1.00 94.94 108 ILE A N 1
ATOM 897 C CA . ILE A 1 108 ? -8.436 6.002 2.954 1.00 94.94 108 ILE A CA 1
ATOM 898 C C . ILE A 1 108 ? -9.794 6.475 3.507 1.00 94.94 108 ILE A C 1
ATOM 900 O O . ILE A 1 108 ? -10.780 6.423 2.780 1.00 94.94 108 ILE A O 1
ATOM 904 N N . GLN A 1 109 ? -9.873 6.994 4.741 1.00 92.81 109 GLN A N 1
ATOM 905 C CA . GLN A 1 109 ? -11.137 7.350 5.420 1.00 92.81 109 GLN A CA 1
ATOM 906 C C . GLN A 1 109 ? -12.098 8.222 4.602 1.00 92.81 109 GLN A C 1
ATOM 908 O O .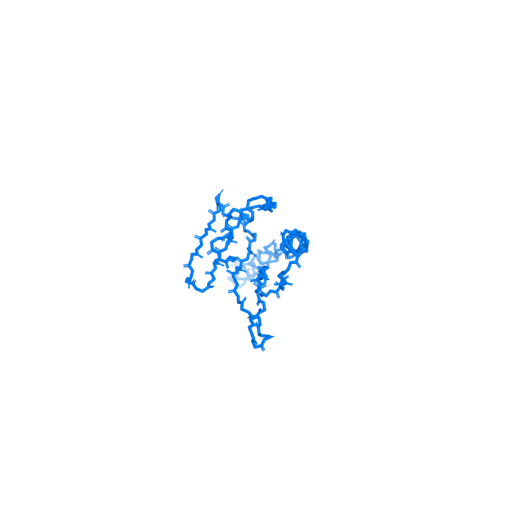 GLN A 1 109 ? -13.299 8.149 4.803 1.00 92.81 109 GLN A O 1
ATOM 913 N N . HIS A 1 110 ? -11.584 9.049 3.690 1.00 90.56 110 HIS A N 1
ATOM 914 C CA . HIS A 1 110 ? -12.398 9.940 2.861 1.00 90.56 110 HIS A CA 1
ATOM 915 C C . HIS A 1 110 ? -13.122 9.220 1.707 1.00 90.56 110 HIS A C 1
ATOM 917 O O . HIS A 1 110 ? -13.879 9.861 0.982 1.00 90.56 110 HIS A O 1
ATOM 923 N N . LYS A 1 111 ? -12.863 7.920 1.503 1.00 89.50 111 LYS A N 1
ATOM 924 C CA . LYS A 1 111 ? -13.519 7.063 0.499 1.00 89.50 111 LYS A CA 1
ATOM 925 C C . LYS A 1 111 ? -14.340 5.921 1.097 1.00 89.50 111 LYS A C 1
ATOM 927 O O . LYS A 1 111 ? -14.970 5.212 0.321 1.00 89.50 111 LYS A O 1
ATOM 932 N N . LEU A 1 112 ? -14.258 5.704 2.410 1.00 84.38 112 LEU A N 1
ATOM 933 C CA . LEU A 1 112 ? -15.051 4.691 3.113 1.00 84.38 112 LEU A CA 1
ATOM 934 C C . LEU A 1 112 ? -16.467 5.198 3.396 1.00 84.38 112 LEU A C 1
ATOM 936 O O . LEU A 1 112 ? -16.659 6.436 3.381 1.00 84.38 112 LEU A O 1
#

Secondary structure (DSSP, 8-state):
--HHHHHHHHHHHHHHHHHHTS-THHHHHHHHHHHHHHHHHHH-TTSEEEEETTEEEEEEE-TTS-EEEEEEEEE-TT-SS-EEEE-SS-EEEEESSPPPHHHHHHHHGGG-

Sequence (112 aa):
MNLIGVFFTLFLACLILTYLFKDKKKINKQYSDISIKKLVQKTFPNHVVREKNEQIMLCEIDHRNEPRELAFIRINPYFKTKEILDKGNFIIATYPKIPTAKELKKDIQHKL

Organism: NCBI:txid1262585

pLDDT: mean 87.22, std 12.0, range [52.91, 96.75]

Radius of gyration: 21.08 Å; chains: 1; bounding box: 69×24×50 Å

Foldseek 3Di:
DDPVVVVVVVVVVVVVVVVVPPDPPVVVLVVQLVVLQVQVCVLCVQWDWDDDPSWIWTFHQDPVRDTQTAETEEADLVDPAWDWADPPRYIYTYGNHRDHSVVCCVRRVVRD